Protein AF-A0A7W0ZF65-F1 (afdb_monomer_lite)

Foldseek 3Di:
DWFFQVAFQVCCVVPVPDHPVVVQVVCVVVQKDWPQCVVPVADTRRRPDAFFAVLLHPVRGDNGIIDIDHPVQVVQDKDWDWADSVVPSVPHRGTDIDMGTHDRD

Secondary structure (DSSP, 8-state):
-EEE----GGGGGG-TTS-HHHHHHHHHHTTEEEHHHHHH-PPTT--SS-SEEGGG-TTSEE--EEEEEEHHHHHH-EEEEE--HHHHTTT-SBPPEEEEEPPP-

Radius of gyration: 14.16 Å; chains: 1; bounding box: 41×23×38 Å

Sequence (105 aa):
MIGDFNSNAIWDRDHPQHSHSELVARFANLGMTSAYHRSTGDPQGQERLATHYFWRKPDRPFHIDHCFLSRSLVDAGFSFTLGAPKQWLGMSDHIPLILDLLPAV

pLDDT: mean 96.11, std 5.8, range [58.81, 98.69]

Structure (mmCIF, N/CA/C/O backbone):
data_AF-A0A7W0ZF65-F1
#
_entry.id   AF-A0A7W0ZF65-F1
#
loop_
_atom_site.group_PDB
_atom_site.id
_atom_site.type_symbol
_atom_site.label_atom_id
_atom_site.label_alt_id
_atom_site.label_comp_id
_atom_site.label_asym_id
_atom_site.label_entity_id
_atom_site.label_seq_id
_atom_site.pdbx_PDB_ins_code
_atom_site.Cartn_x
_atom_site.Cartn_y
_atom_site.Cartn_z
_atom_site.occupancy
_atom_site.B_iso_or_equiv
_atom_site.auth_seq_id
_atom_site.auth_comp_id
_atom_site.auth_asym_id
_atom_site.auth_atom_id
_atom_site.pdbx_PDB_model_num
ATOM 1 N N . MET A 1 1 ? -8.767 8.510 4.885 1.00 95.44 1 MET A N 1
ATOM 2 C CA . MET A 1 1 ? -7.962 9.230 3.873 1.00 95.44 1 MET A CA 1
ATOM 3 C C . MET A 1 1 ? -7.552 8.233 2.806 1.00 95.44 1 MET A C 1
ATOM 5 O O . MET A 1 1 ? -7.156 7.139 3.176 1.00 95.44 1 MET A O 1
ATOM 9 N N . ILE A 1 2 ? -7.699 8.562 1.526 1.00 97.94 2 ILE A N 1
ATOM 10 C CA . ILE A 1 2 ? -7.434 7.643 0.412 1.00 97.94 2 ILE A CA 1
ATOM 11 C C . ILE A 1 2 ? -6.883 8.426 -0.780 1.00 97.94 2 ILE A C 1
ATOM 13 O O . ILE A 1 2 ? -7.357 9.535 -1.030 1.00 97.94 2 ILE A O 1
ATOM 17 N N . GLY A 1 3 ? -5.906 7.863 -1.488 1.00 98.25 3 GLY A N 1
ATOM 18 C CA . GLY A 1 3 ? -5.391 8.416 -2.741 1.00 98.25 3 GLY A CA 1
ATOM 19 C C . GLY A 1 3 ? -3.932 8.057 -3.003 1.00 98.25 3 GLY A C 1
ATOM 20 O O . GLY A 1 3 ? -3.325 7.300 -2.243 1.00 98.25 3 GLY A O 1
ATOM 21 N N . ASP A 1 4 ? -3.384 8.646 -4.062 1.00 98.31 4 ASP A N 1
ATOM 22 C CA . ASP A 1 4 ? -1.966 8.565 -4.402 1.00 98.31 4 ASP A CA 1
ATOM 23 C C . ASP A 1 4 ? -1.139 9.402 -3.418 1.00 98.31 4 ASP A C 1
ATOM 25 O O . ASP A 1 4 ? -1.253 10.629 -3.359 1.00 98.31 4 ASP A O 1
ATOM 29 N N . PHE A 1 5 ? -0.321 8.729 -2.613 1.00 97.81 5 PHE A N 1
ATOM 30 C CA . PHE A 1 5 ? 0.563 9.376 -1.647 1.00 97.81 5 PHE A CA 1
ATOM 31 C C . PHE A 1 5 ? 1.971 9.601 -2.200 1.00 97.81 5 PHE A C 1
ATOM 33 O O . PHE A 1 5 ? 2.786 10.187 -1.487 1.00 97.81 5 PHE A O 1
ATOM 40 N N . ASN A 1 6 ? 2.285 9.103 -3.406 1.00 97.19 6 ASN A N 1
ATOM 41 C CA . ASN A 1 6 ? 3.627 9.113 -4.000 1.00 97.19 6 ASN A CA 1
ATOM 42 C C . ASN A 1 6 ? 4.732 8.715 -3.003 1.00 97.19 6 ASN A C 1
ATOM 44 O O . ASN A 1 6 ? 5.823 9.281 -2.987 1.00 97.19 6 ASN A O 1
ATOM 48 N N . SER A 1 7 ? 4.432 7.766 -2.114 1.00 97.00 7 SER A N 1
ATOM 49 C CA . SER A 1 7 ? 5.335 7.375 -1.036 1.00 97.00 7 SER A CA 1
ATOM 50 C C . SER A 1 7 ? 5.161 5.912 -0.655 1.00 97.00 7 SER A C 1
ATOM 52 O O . SER A 1 7 ? 4.088 5.323 -0.795 1.00 97.00 7 SER A O 1
ATOM 54 N N . ASN A 1 8 ? 6.255 5.331 -0.177 1.00 98.12 8 ASN A N 1
ATOM 55 C CA . ASN A 1 8 ? 6.345 3.965 0.306 1.00 98.12 8 ASN A CA 1
ATOM 56 C C . ASN A 1 8 ? 7.591 3.849 1.201 1.00 98.12 8 ASN A C 1
ATOM 58 O O . ASN A 1 8 ? 8.578 4.557 0.976 1.00 98.12 8 ASN A O 1
ATOM 62 N N . ALA A 1 9 ? 7.559 2.959 2.195 1.00 97.88 9 ALA A N 1
ATOM 63 C CA . ALA A 1 9 ? 8.663 2.782 3.136 1.00 97.88 9 ALA A CA 1
ATOM 64 C C . ALA A 1 9 ? 9.983 2.327 2.478 1.00 97.88 9 ALA A C 1
ATOM 66 O O . ALA A 1 9 ? 11.056 2.581 3.028 1.00 97.88 9 ALA A O 1
ATOM 67 N N . ILE A 1 10 ? 9.955 1.739 1.272 1.00 97.62 10 ILE A N 1
ATOM 68 C CA . ILE A 1 10 ? 11.183 1.399 0.525 1.00 97.62 10 ILE A CA 1
ATOM 69 C C . ILE A 1 10 ? 12.077 2.617 0.235 1.00 97.62 10 ILE A C 1
ATOM 71 O O . ILE A 1 10 ? 13.284 2.450 0.051 1.00 97.62 10 ILE A O 1
ATOM 75 N N . TRP A 1 11 ? 11.509 3.829 0.216 1.00 97.38 11 TRP A N 1
ATOM 76 C CA . TRP A 1 11 ? 12.227 5.085 -0.033 1.00 97.38 11 TRP A CA 1
ATOM 77 C C . TRP A 1 11 ? 12.509 5.893 1.235 1.00 97.38 11 TRP A C 1
ATOM 79 O O . TRP A 1 11 ? 12.987 7.022 1.149 1.00 97.38 11 TRP A O 1
ATOM 89 N N . ASP A 1 12 ? 12.267 5.343 2.428 1.00 97.12 12 ASP A N 1
ATOM 90 C CA . ASP A 1 12 ? 12.458 6.084 3.682 1.00 97.12 12 ASP A CA 1
ATOM 91 C C . ASP A 1 12 ? 13.884 6.627 3.845 1.00 97.12 12 ASP A C 1
ATOM 93 O O . ASP A 1 12 ? 14.075 7.736 4.345 1.00 97.12 12 ASP A O 1
ATOM 97 N N . ARG A 1 13 ? 14.892 5.877 3.378 1.00 95.69 13 ARG A N 1
ATOM 98 C CA . ARG A 1 13 ? 16.298 6.312 3.407 1.00 95.69 13 ARG A CA 1
ATOM 99 C C . ARG A 1 13 ? 16.531 7.576 2.579 1.00 95.69 13 ARG A C 1
ATOM 101 O O . ARG A 1 13 ? 17.384 8.384 2.941 1.00 95.69 13 ARG A O 1
ATOM 108 N N . ASP A 1 14 ? 15.791 7.735 1.490 1.00 94.44 14 ASP A N 1
ATOM 109 C CA . ASP A 1 14 ? 15.947 8.853 0.565 1.00 94.44 14 ASP A CA 1
ATOM 110 C C . ASP A 1 14 ? 15.185 10.101 1.073 1.00 94.44 14 ASP A C 1
ATOM 112 O O . ASP A 1 14 ? 15.461 11.222 0.641 1.00 94.44 14 ASP A O 1
ATOM 116 N N . HIS A 1 15 ? 14.290 9.931 2.059 1.00 91.56 15 HIS A N 1
ATOM 117 C CA . HIS A 1 15 ? 13.444 10.982 2.637 1.00 91.56 15 HIS A CA 1
ATOM 118 C C . HIS A 1 15 ? 13.437 10.990 4.182 1.00 91.56 15 HIS A C 1
ATOM 120 O O . HIS A 1 15 ? 12.375 10.911 4.797 1.00 91.56 15 HIS A O 1
ATOM 126 N N . PRO A 1 16 ? 14.586 11.150 4.863 1.00 84.81 16 PRO A N 1
ATOM 127 C CA . PRO A 1 16 ? 14.702 10.907 6.307 1.00 84.81 16 PRO A CA 1
ATOM 128 C C . PRO A 1 16 ? 13.900 11.861 7.212 1.00 84.81 16 PRO A C 1
ATOM 130 O O . PRO A 1 16 ? 13.680 11.540 8.375 1.00 84.81 16 PRO A O 1
ATOM 133 N N . GLN A 1 17 ? 13.489 13.032 6.714 1.00 86.12 17 GLN A N 1
ATOM 134 C CA . GLN A 1 17 ? 12.735 14.039 7.483 1.00 86.12 17 GLN A CA 1
ATOM 135 C C . GLN A 1 17 ? 11.224 14.026 7.218 1.00 86.12 17 GLN A C 1
ATOM 137 O O . GLN A 1 17 ? 10.489 14.700 7.932 1.00 86.12 17 GLN A O 1
ATOM 142 N N . HIS A 1 18 ? 10.790 13.336 6.160 1.00 90.06 18 HIS A N 1
ATOM 143 C CA . HIS A 1 18 ? 9.404 13.282 5.688 1.00 90.06 18 HIS A CA 1
ATOM 144 C C . HIS A 1 18 ? 9.139 11.905 5.068 1.00 90.06 18 HIS A C 1
ATOM 146 O O . HIS A 1 18 ? 8.689 11.788 3.928 1.00 90.06 18 HIS A O 1
ATOM 152 N N . SER A 1 19 ? 9.518 10.860 5.801 1.00 97.12 19 SER A N 1
ATOM 153 C CA . SER A 1 19 ? 9.487 9.491 5.298 1.00 97.12 19 SER A CA 1
ATOM 154 C C . SER A 1 19 ? 8.060 8.943 5.275 1.00 97.12 19 SER A C 1
ATOM 156 O O . SER A 1 19 ? 7.161 9.449 5.961 1.00 97.12 19 SER A O 1
ATOM 158 N N . HIS A 1 20 ? 7.839 7.874 4.510 1.00 97.81 20 HIS A N 1
ATOM 159 C CA . HIS A 1 20 ? 6.541 7.213 4.511 1.00 97.81 20 HIS A CA 1
ATOM 160 C C . HIS A 1 20 ? 6.247 6.616 5.892 1.00 97.81 20 HIS A C 1
ATOM 162 O O . HIS A 1 20 ? 5.137 6.760 6.403 1.00 97.81 20 HIS A O 1
ATOM 168 N N . SER A 1 21 ? 7.250 6.026 6.549 1.00 97.62 21 SER A N 1
ATOM 169 C CA . SER A 1 21 ? 7.080 5.509 7.913 1.00 97.62 21 SER A CA 1
ATOM 170 C C . SER A 1 21 ? 6.702 6.591 8.924 1.00 97.62 21 SER A C 1
ATOM 172 O O . SER A 1 21 ? 5.896 6.335 9.821 1.00 97.62 21 SER A O 1
ATOM 174 N N . GLU A 1 22 ? 7.221 7.814 8.787 1.00 97.50 22 GLU A N 1
ATOM 175 C CA . GLU A 1 22 ? 6.816 8.922 9.655 1.00 97.50 22 GLU A CA 1
ATOM 176 C C . GLU A 1 22 ? 5.350 9.313 9.417 1.00 97.50 22 GLU A C 1
ATOM 178 O O . GLU A 1 22 ? 4.593 9.510 10.372 1.00 97.50 22 GLU A O 1
ATOM 183 N N . LEU A 1 23 ? 4.920 9.371 8.153 1.00 96.69 23 LEU A N 1
ATOM 184 C CA . LEU A 1 23 ? 3.520 9.604 7.794 1.00 96.69 23 LEU A CA 1
ATOM 185 C C . LEU A 1 23 ? 2.605 8.519 8.386 1.00 96.69 23 LEU A C 1
ATOM 187 O O . LEU A 1 23 ? 1.587 8.838 9.005 1.00 96.69 23 LEU A O 1
ATOM 191 N N . VAL A 1 24 ? 2.987 7.247 8.254 1.00 97.94 24 VAL A N 1
ATOM 192 C CA . VAL A 1 24 ? 2.266 6.106 8.838 1.00 97.94 24 VAL A CA 1
ATOM 193 C C . VAL A 1 24 ? 2.173 6.241 10.359 1.00 97.94 24 VAL A C 1
ATOM 195 O O . VAL A 1 24 ? 1.088 6.076 10.917 1.00 97.94 24 VAL A O 1
ATOM 198 N N . ALA A 1 25 ? 3.268 6.596 11.038 1.00 97.56 25 ALA A N 1
ATOM 199 C CA . ALA A 1 25 ? 3.279 6.804 12.486 1.00 97.56 25 ALA A CA 1
ATOM 200 C C . ALA A 1 25 ? 2.362 7.965 12.912 1.00 97.56 25 ALA A C 1
ATOM 202 O O . ALA A 1 25 ? 1.630 7.855 13.898 1.00 97.56 25 ALA A O 1
ATOM 203 N N . ARG A 1 26 ? 2.337 9.063 12.146 1.00 97.25 26 ARG A N 1
ATOM 204 C CA . ARG A 1 26 ? 1.420 10.191 12.379 1.00 97.25 26 ARG A CA 1
ATOM 205 C C . ARG A 1 26 ? -0.041 9.766 12.229 1.00 97.25 26 ARG A C 1
ATOM 207 O O . ARG A 1 26 ? -0.851 10.111 13.087 1.00 97.25 26 ARG A O 1
ATOM 214 N N . PHE A 1 27 ? -0.379 8.980 11.206 1.00 98.00 27 PHE A N 1
ATOM 215 C CA . PHE A 1 27 ? -1.729 8.425 11.065 1.00 98.00 27 PHE A CA 1
ATOM 216 C C . PHE A 1 27 ? -2.090 7.467 12.201 1.00 98.00 27 PHE A C 1
ATOM 218 O O . PHE A 1 27 ? -3.197 7.554 12.732 1.00 98.00 27 PHE A O 1
ATOM 225 N N . ALA A 1 28 ? -1.161 6.612 12.628 1.00 97.75 28 ALA A N 1
ATOM 226 C CA . ALA A 1 28 ? -1.374 5.718 13.761 1.00 97.75 28 ALA A CA 1
ATOM 227 C C . ALA A 1 28 ? -1.678 6.493 15.056 1.00 97.75 28 ALA A C 1
ATOM 229 O O . ALA A 1 28 ? -2.620 6.148 15.769 1.00 97.75 28 ALA A O 1
ATOM 230 N N . ASN A 1 29 ? -0.965 7.596 15.312 1.00 98.00 29 ASN A N 1
ATOM 231 C CA . ASN A 1 29 ? -1.223 8.481 16.456 1.00 98.00 29 ASN A CA 1
ATOM 232 C C . ASN A 1 29 ? -2.603 9.158 16.400 1.00 98.00 29 ASN A C 1
ATOM 234 O O . ASN A 1 29 ? -3.167 9.495 17.438 1.00 98.00 29 ASN A O 1
ATOM 238 N N . LEU A 1 30 ? -3.169 9.324 15.202 1.00 97.88 30 LEU A N 1
ATOM 239 C CA . LEU A 1 30 ? -4.539 9.802 14.990 1.00 97.88 30 LEU A CA 1
ATOM 240 C C . LEU A 1 30 ? -5.584 8.671 15.038 1.00 97.88 30 LEU A C 1
ATOM 242 O O . LEU A 1 30 ? -6.754 8.894 14.732 1.00 97.88 30 LEU A O 1
ATOM 246 N N . GLY A 1 31 ? -5.186 7.449 15.404 1.00 97.81 31 GLY A N 1
ATOM 247 C CA . GLY A 1 31 ? -6.076 6.289 15.449 1.00 97.81 31 GLY A CA 1
ATOM 248 C C . GLY A 1 31 ? -6.485 5.788 14.064 1.00 97.81 31 GLY A C 1
ATOM 249 O O . GLY A 1 31 ? -7.574 5.225 13.915 1.00 97.81 31 GLY A O 1
ATOM 250 N N . MET A 1 32 ? -5.645 6.017 13.051 1.00 98.44 32 MET A N 1
ATOM 251 C CA . MET 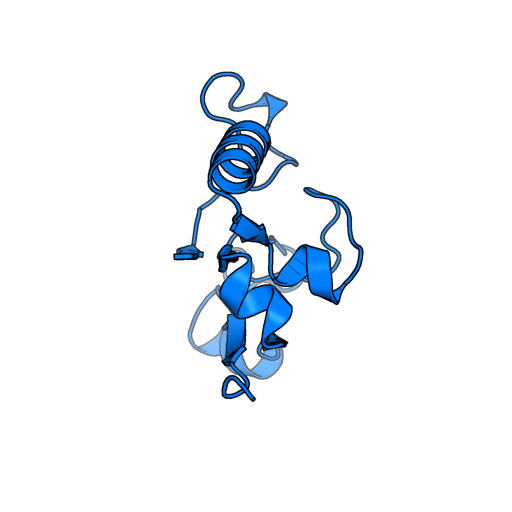A 1 32 ? -5.868 5.558 11.684 1.00 98.44 32 MET A CA 1
ATOM 252 C C . MET A 1 32 ? -4.949 4.386 11.328 1.00 98.44 32 MET A C 1
ATOM 254 O O . MET A 1 32 ? -3.816 4.295 11.790 1.00 98.44 32 MET A O 1
ATOM 258 N N . THR A 1 33 ? -5.431 3.466 10.498 1.00 97.94 33 THR A N 1
ATOM 259 C CA . THR A 1 33 ?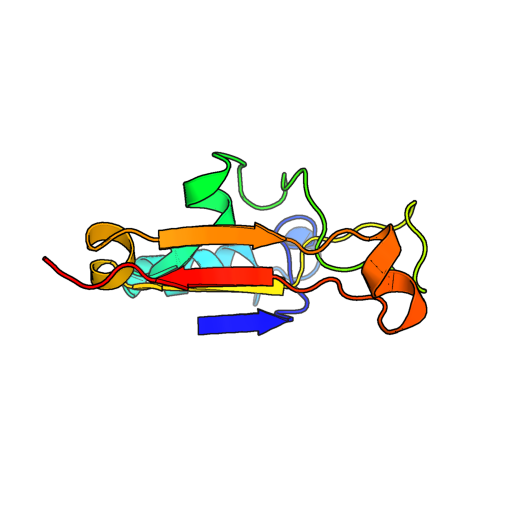 -4.694 2.264 10.072 1.00 97.94 33 THR A CA 1
ATOM 260 C C . THR A 1 33 ? -4.817 2.071 8.567 1.00 97.94 33 THR A C 1
ATOM 262 O O . THR A 1 33 ? -5.875 2.334 7.998 1.00 97.94 33 THR A O 1
ATOM 265 N N . SER A 1 34 ? -3.751 1.600 7.915 1.00 98.44 34 SER A N 1
ATOM 266 C CA . SER A 1 34 ? -3.788 1.279 6.486 1.00 98.44 34 SER A CA 1
ATOM 267 C C . SER A 1 34 ? -4.691 0.069 6.212 1.00 98.44 34 SER A C 1
ATOM 269 O O . SER A 1 34 ? -4.486 -1.010 6.774 1.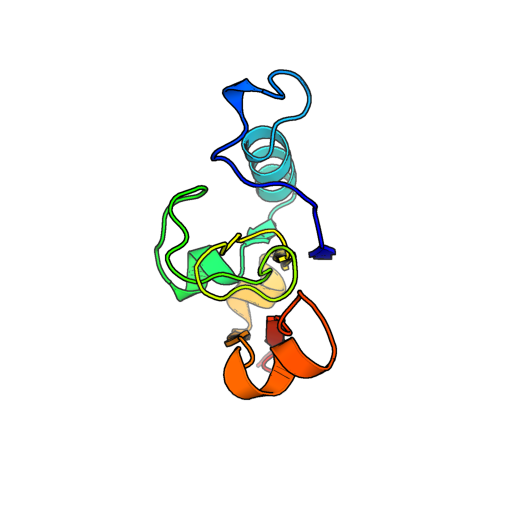00 98.44 34 SER A O 1
ATOM 271 N N . ALA A 1 35 ? -5.673 0.243 5.326 1.00 98.31 35 ALA A N 1
ATOM 272 C CA . ALA A 1 35 ? -6.613 -0.791 4.904 1.00 98.31 35 ALA A CA 1
ATOM 273 C C . ALA A 1 35 ? -5.900 -1.967 4.221 1.00 98.31 35 ALA A C 1
ATOM 275 O O . ALA A 1 35 ? -6.215 -3.120 4.514 1.00 98.31 35 ALA A O 1
ATOM 276 N N . TYR A 1 36 ? -4.907 -1.676 3.369 1.00 98.50 36 TYR A N 1
ATOM 277 C CA . TYR A 1 36 ? -4.101 -2.691 2.687 1.00 98.50 36 TYR A CA 1
ATOM 278 C C . TYR A 1 36 ? -3.412 -3.604 3.701 1.00 98.50 36 TYR A C 1
ATOM 280 O O . TYR A 1 36 ? -3.695 -4.797 3.758 1.00 98.50 36 TYR A O 1
ATOM 288 N N . HIS A 1 37 ? -2.584 -3.015 4.564 1.00 98.50 37 HIS A N 1
ATOM 289 C CA . HIS A 1 37 ? -1.763 -3.740 5.533 1.00 98.50 37 HIS A CA 1
ATOM 290 C C . HIS A 1 37 ? -2.618 -4.530 6.526 1.00 98.50 37 HIS A C 1
ATOM 292 O O . HIS A 1 37 ? -2.288 -5.658 6.887 1.00 98.50 37 HIS A O 1
ATOM 298 N N . ARG A 1 38 ? -3.772 -3.979 6.922 1.00 97.81 38 ARG A N 1
ATOM 299 C CA . ARG A 1 38 ? -4.742 -4.693 7.758 1.00 97.81 38 ARG A CA 1
ATOM 300 C C . ARG A 1 38 ? -5.366 -5.898 7.044 1.00 97.81 38 ARG A C 1
ATOM 302 O O . ARG A 1 38 ? -5.647 -6.889 7.708 1.00 97.81 38 ARG A O 1
ATOM 309 N N . SER A 1 39 ? -5.586 -5.813 5.732 1.00 97.44 39 SER A N 1
ATOM 310 C CA . SER A 1 39 ? -6.228 -6.872 4.937 1.00 97.44 39 SER A CA 1
ATOM 311 C C . SER A 1 39 ? -5.259 -7.970 4.503 1.00 97.44 39 SER A C 1
ATOM 313 O O . SER A 1 39 ? -5.645 -9.131 4.410 1.00 97.44 39 SER A O 1
ATOM 315 N N . THR A 1 40 ? -4.005 -7.621 4.211 1.00 97.81 40 THR A N 1
ATOM 316 C CA . THR A 1 40 ? -3.017 -8.551 3.641 1.00 97.81 40 THR A CA 1
ATOM 317 C C . THR A 1 40 ? -2.056 -9.130 4.668 1.00 97.81 40 THR A C 1
ATOM 319 O O . THR A 1 40 ? -1.482 -10.188 4.399 1.00 97.81 40 THR A O 1
ATOM 322 N N . GLY A 1 41 ? -1.871 -8.443 5.802 1.00 97.94 41 GLY A N 1
ATOM 323 C CA . GLY A 1 41 ? -0.843 -8.748 6.796 1.00 97.94 41 GLY A CA 1
ATOM 324 C C . GLY A 1 41 ? 0.580 -8.402 6.348 1.00 97.94 41 GLY A C 1
ATOM 325 O O . GLY A 1 41 ? 1.523 -8.707 7.076 1.00 97.94 41 GLY A O 1
ATOM 326 N N . ASP A 1 42 ? 0.749 -7.788 5.173 1.00 98.38 42 ASP A N 1
ATOM 327 C CA . ASP A 1 42 ? 2.065 -7.370 4.696 1.00 98.38 42 ASP A CA 1
ATOM 328 C C . A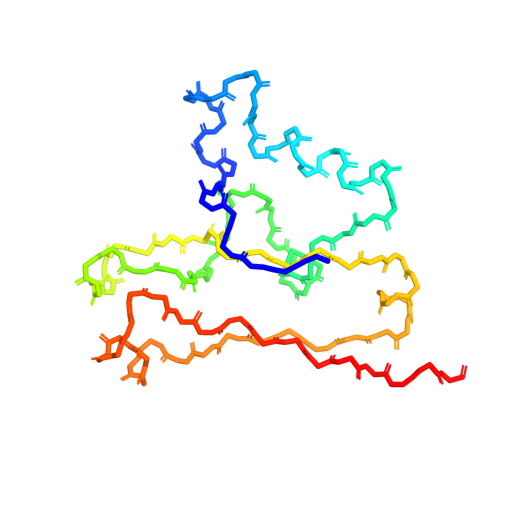SP A 1 42 ? 2.636 -6.272 5.612 1.00 98.38 42 ASP A C 1
ATOM 330 O O . ASP A 1 42 ? 1.880 -5.422 6.095 1.00 98.38 42 ASP A O 1
ATOM 334 N N . PRO A 1 43 ? 3.956 -6.252 5.853 1.00 98.12 43 PRO A N 1
ATOM 335 C CA . PRO A 1 43 ? 4.634 -5.106 6.449 1.00 98.12 43 PRO A CA 1
ATOM 336 C C . PRO A 1 43 ? 4.685 -3.897 5.502 1.00 98.12 43 PRO A C 1
ATOM 338 O O . PRO A 1 43 ? 4.726 -4.058 4.283 1.00 98.12 43 PRO A O 1
ATOM 341 N N . GLN A 1 44 ? 4.775 -2.692 6.076 1.00 97.94 44 GLN A N 1
ATOM 342 C CA . GLN A 1 44 ? 5.040 -1.455 5.326 1.00 97.94 44 GLN A CA 1
ATOM 343 C C . GLN A 1 44 ? 6.338 -1.579 4.518 1.00 97.94 44 GLN A C 1
ATOM 345 O O . GLN A 1 44 ? 7.369 -1.986 5.062 1.00 97.94 44 GLN A O 1
ATOM 350 N N . GLY A 1 45 ? 6.284 -1.244 3.228 1.00 97.75 45 GLY A N 1
ATOM 351 C CA . GLY A 1 45 ? 7.410 -1.377 2.295 1.00 97.75 45 GLY A CA 1
ATOM 352 C C . GLY A 1 45 ? 7.694 -2.801 1.818 1.00 97.75 45 GLY A C 1
ATOM 353 O O . GLY A 1 45 ? 8.708 -3.040 1.162 1.00 97.75 45 GLY A O 1
ATOM 354 N N . GLN A 1 46 ? 6.835 -3.760 2.164 1.00 98.25 46 GLN A N 1
ATOM 355 C CA . GLN A 1 46 ? 6.887 -5.141 1.678 1.00 98.25 46 GLN A CA 1
ATOM 356 C C . GLN A 1 46 ? 5.559 -5.538 1.021 1.00 98.25 46 GLN A C 1
ATOM 358 O O . GLN A 1 46 ? 5.161 -6.704 1.041 1.00 98.25 46 GLN A O 1
ATOM 363 N N . GLU A 1 47 ? 4.854 -4.565 0.443 1.00 98.38 47 GLU A N 1
ATOM 364 C CA . GLU A 1 47 ? 3.582 -4.787 -0.226 1.00 98.38 47 GLU A CA 1
ATOM 365 C C . GLU A 1 47 ? 3.789 -5.649 -1.475 1.00 98.38 47 GLU A C 1
ATOM 367 O O . GLU A 1 47 ? 4.479 -5.274 -2.425 1.00 98.38 47 GLU A O 1
ATOM 372 N N . ARG A 1 48 ? 3.157 -6.825 -1.496 1.00 97.38 48 ARG A N 1
ATOM 373 C CA . ARG A 1 48 ? 3.247 -7.747 -2.640 1.00 97.38 48 ARG A CA 1
ATOM 374 C C . ARG A 1 48 ? 2.369 -7.344 -3.828 1.00 97.38 48 ARG A C 1
ATOM 376 O O . ARG A 1 48 ? 2.541 -7.879 -4.922 1.00 97.38 48 ARG A O 1
ATOM 383 N N . LEU A 1 49 ? 1.394 -6.458 -3.616 1.00 97.69 49 LEU A N 1
ATOM 384 C CA . LEU A 1 49 ? 0.473 -5.987 -4.650 1.00 97.69 49 LEU A CA 1
ATOM 385 C C . LEU A 1 49 ? 0.729 -4.512 -4.955 1.00 97.69 49 LEU A C 1
ATOM 387 O O . LEU A 1 49 ? 0.751 -3.679 -4.052 1.00 97.69 49 LEU A O 1
ATOM 391 N N . ALA A 1 50 ? 0.864 -4.190 -6.238 1.00 98.00 50 ALA A N 1
ATOM 392 C CA . ALA A 1 50 ? 1.072 -2.827 -6.710 1.00 98.00 50 ALA A CA 1
ATOM 393 C C . ALA A 1 50 ? -0.245 -2.094 -6.970 1.00 98.00 50 ALA A C 1
ATOM 395 O O . ALA A 1 50 ? -1.260 -2.712 -7.288 1.00 98.00 50 ALA A O 1
ATOM 396 N N .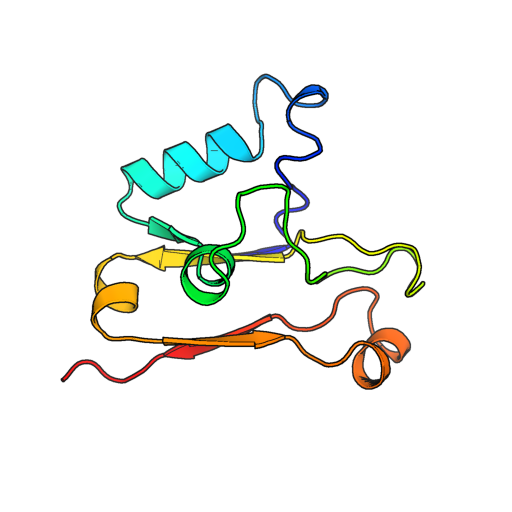 THR A 1 51 ? -0.185 -0.770 -6.902 1.00 98.56 51 THR A N 1
ATOM 397 C CA . THR A 1 51 ? -1.267 0.149 -7.279 1.00 98.56 51 THR A CA 1
ATOM 398 C C . THR A 1 51 ? -0.885 1.041 -8.461 1.00 98.56 51 THR A C 1
ATOM 400 O O . THR A 1 51 ? -1.755 1.494 -9.196 1.00 98.56 51 THR A O 1
ATOM 403 N N . HIS A 1 52 ? 0.412 1.180 -8.731 1.00 98.69 52 HIS A N 1
ATOM 404 C CA . HIS A 1 52 ? 0.979 1.945 -9.834 1.00 98.69 52 HIS A CA 1
ATOM 405 C C . HIS A 1 52 ? 1.992 1.099 -10.619 1.00 98.69 52 HIS A C 1
ATOM 407 O O . HIS A 1 52 ? 2.728 0.288 -10.055 1.00 98.69 52 HIS A O 1
ATOM 413 N N . TYR A 1 53 ? 2.049 1.304 -11.932 1.00 98.56 53 TYR A N 1
ATOM 414 C CA . TYR A 1 53 ? 2.941 0.617 -12.859 1.00 98.56 53 TYR A CA 1
ATOM 415 C C . TYR A 1 53 ? 3.611 1.639 -13.760 1.00 98.56 53 TYR A C 1
ATOM 417 O O . TYR A 1 53 ? 3.004 2.135 -14.711 1.00 98.56 53 TYR A O 1
ATOM 425 N N . PHE A 1 54 ? 4.883 1.927 -13.500 1.00 98.00 54 PHE A N 1
ATOM 426 C CA . PHE A 1 54 ? 5.580 3.021 -14.168 1.00 98.00 54 PHE A CA 1
ATOM 427 C C . PHE A 1 54 ? 5.581 2.846 -15.694 1.00 98.00 54 PHE A C 1
ATOM 429 O O . PHE A 1 54 ? 5.994 1.806 -16.214 1.00 98.00 54 PHE A O 1
ATOM 436 N N . TRP A 1 55 ? 5.087 3.858 -16.417 1.00 97.31 55 TRP A N 1
ATOM 437 C CA . TRP A 1 55 ? 4.844 3.817 -17.871 1.00 97.31 55 TRP A CA 1
ATOM 438 C C . TRP A 1 55 ? 3.916 2.683 -18.331 1.00 97.31 55 TRP A C 1
ATOM 440 O O . TRP A 1 55 ? 4.060 2.163 -19.443 1.00 97.31 55 TRP A O 1
ATOM 450 N N . ARG A 1 56 ? 2.971 2.282 -17.476 1.00 97.50 56 ARG A N 1
ATOM 451 C CA . ARG A 1 56 ? 2.025 1.179 -17.711 1.00 97.50 56 ARG A CA 1
ATOM 452 C C . ARG A 1 56 ? 2.732 -0.163 -17.937 1.00 97.50 56 ARG A C 1
ATOM 454 O O . ARG A 1 56 ? 2.228 -1.024 -18.659 1.00 97.50 56 ARG A O 1
ATOM 461 N N . LYS A 1 57 ? 3.928 -0.338 -17.360 1.00 97.69 57 LYS A N 1
ATOM 462 C CA . LYS A 1 57 ? 4.757 -1.543 -17.499 1.00 97.69 57 LYS A CA 1
ATOM 463 C C . LYS A 1 57 ? 4.547 -2.497 -16.314 1.00 97.69 57 LYS A C 1
ATOM 465 O O . LYS A 1 57 ? 4.907 -2.138 -15.194 1.00 97.69 57 LYS A O 1
ATOM 470 N N . PRO A 1 58 ? 4.004 -3.714 -16.533 1.00 96.00 58 PRO A N 1
ATOM 471 C CA . PRO A 1 58 ? 3.760 -4.679 -15.456 1.00 96.00 58 PRO A CA 1
ATOM 472 C C . PRO A 1 58 ? 5.007 -5.092 -14.661 1.00 96.00 58 PRO A C 1
ATOM 474 O O . PRO A 1 58 ? 4.889 -5.461 -13.498 1.00 96.00 58 PRO A O 1
ATOM 477 N N . ASP A 1 59 ? 6.191 -5.019 -15.272 1.00 97.25 59 ASP A N 1
ATOM 478 C CA . ASP A 1 59 ? 7.498 -5.311 -14.670 1.00 97.25 59 ASP A CA 1
ATOM 479 C C . ASP A 1 59 ? 8.078 -4.143 -13.853 1.00 97.25 59 ASP A C 1
ATOM 481 O O . ASP A 1 59 ? 9.175 -4.259 -13.311 1.00 97.25 59 ASP A O 1
ATOM 485 N N . ARG A 1 60 ? 7.349 -3.023 -13.733 1.00 97.50 60 ARG A N 1
ATOM 486 C CA . ARG A 1 60 ? 7.749 -1.846 -12.941 1.00 97.50 60 ARG A CA 1
ATOM 487 C C . ARG A 1 60 ? 6.681 -1.445 -11.905 1.00 97.50 60 ARG A C 1
ATOM 489 O O . ARG A 1 60 ? 6.161 -0.328 -11.981 1.00 97.50 60 ARG A O 1
ATOM 496 N N . PRO A 1 61 ? 6.308 -2.359 -10.988 1.00 98.00 61 PRO A N 1
ATOM 497 C CA . PRO A 1 61 ? 5.244 -2.143 -10.014 1.00 98.00 61 PRO A CA 1
ATOM 498 C C . PRO A 1 61 ? 5.693 -1.292 -8.821 1.00 98.00 61 PRO A C 1
ATOM 500 O O . PRO A 1 61 ? 6.806 -1.448 -8.324 1.00 98.00 61 PRO A O 1
ATOM 503 N N . PHE A 1 62 ? 4.780 -0.469 -8.305 1.00 98.31 62 PHE A N 1
ATOM 504 C CA . PHE A 1 62 ? 4.918 0.251 -7.041 1.00 98.31 62 PHE A CA 1
ATOM 505 C C . PHE A 1 62 ? 3.593 0.276 -6.266 1.00 98.31 62 PHE A C 1
ATOM 507 O O . PHE A 1 62 ? 2.513 0.288 -6.861 1.00 98.31 62 PHE A O 1
ATOM 514 N N . HIS A 1 63 ? 3.675 0.308 -4.935 1.00 98.56 63 HIS A N 1
ATOM 515 C CA . HIS A 1 63 ? 2.528 0.510 -4.049 1.00 98.56 63 HIS A CA 1
ATOM 516 C C . HIS A 1 63 ? 2.578 1.925 -3.460 1.00 98.56 63 HIS A C 1
ATOM 518 O O . HIS A 1 63 ? 3.291 2.164 -2.483 1.00 98.56 63 HIS A O 1
ATOM 524 N N . ILE A 1 64 ? 1.867 2.863 -4.092 1.00 98.56 64 ILE A N 1
ATOM 525 C CA . ILE A 1 64 ? 1.899 4.297 -3.736 1.00 98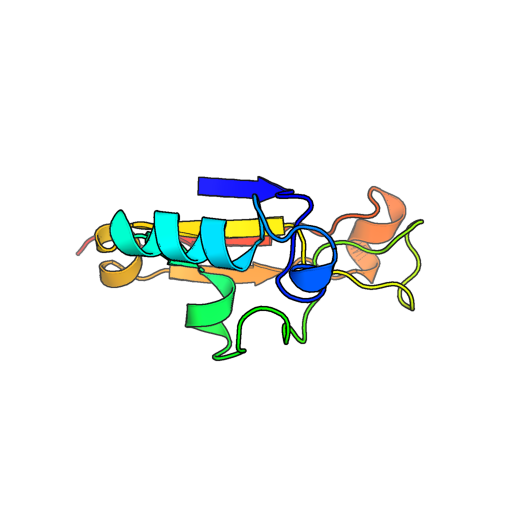.56 64 ILE A CA 1
ATOM 526 C C . ILE A 1 64 ? 0.517 4.908 -3.512 1.00 98.56 64 ILE A C 1
ATOM 528 O O . ILE A 1 64 ? 0.409 5.933 -2.842 1.00 98.56 64 ILE A O 1
ATOM 532 N N . ASP A 1 65 ? -0.541 4.266 -4.003 1.00 98.69 65 ASP A N 1
ATOM 533 C CA . ASP A 1 65 ? -1.908 4.571 -3.596 1.00 98.69 65 ASP A CA 1
ATOM 534 C C . ASP A 1 65 ? -2.237 3.867 -2.281 1.00 98.69 65 ASP A C 1
ATOM 536 O O . ASP A 1 65 ? -2.215 2.637 -2.202 1.00 98.69 65 ASP A O 1
ATOM 540 N N . HIS A 1 66 ? -2.584 4.647 -1.258 1.00 98.50 66 HIS A N 1
ATOM 541 C CA . HIS A 1 66 ? -2.875 4.146 0.084 1.00 98.50 66 HIS A CA 1
ATOM 542 C C . HIS A 1 66 ? -4.278 4.538 0.539 1.00 98.50 66 HIS A C 1
ATOM 544 O O . HIS A 1 66 ? -4.839 5.562 0.146 1.00 98.50 66 HIS A O 1
ATOM 550 N N . CYS A 1 67 ? -4.839 3.738 1.444 1.00 98.38 67 CYS A N 1
ATOM 551 C CA . CYS A 1 67 ? -6.083 4.045 2.139 1.00 98.38 67 CYS A CA 1
ATOM 552 C C . CYS A 1 67 ? -5.899 3.843 3.645 1.00 98.38 67 CYS A C 1
ATOM 554 O O . CYS A 1 67 ? -5.593 2.739 4.085 1.00 98.38 67 CYS A O 1
ATOM 556 N N . PHE A 1 68 ? -6.095 4.900 4.431 1.00 98.56 68 PHE A N 1
ATOM 557 C CA . PHE A 1 68 ? -6.052 4.891 5.891 1.00 98.56 68 PHE A CA 1
ATOM 558 C C . PHE A 1 68 ? -7.448 5.129 6.467 1.00 98.56 68 PHE A C 1
ATOM 560 O O . PHE A 1 68 ? -8.101 6.136 6.163 1.00 98.56 68 PHE A O 1
ATOM 567 N N . LEU A 1 69 ? -7.884 4.218 7.331 1.00 98.06 69 LEU A N 1
ATOM 568 C CA . LEU A 1 69 ? -9.207 4.190 7.947 1.00 98.06 69 LEU A CA 1
ATOM 569 C C . LEU A 1 69 ? -9.117 4.566 9.416 1.00 98.06 69 LEU A C 1
ATOM 571 O O . LEU A 1 69 ? -8.179 4.150 10.092 1.00 98.06 69 LEU A O 1
ATOM 575 N N . SER A 1 70 ? -10.095 5.321 9.916 1.00 97.19 70 SER A N 1
ATOM 576 C CA . SER A 1 70 ? -10.253 5.520 11.356 1.00 97.19 70 SER A CA 1
ATOM 577 C C . SER A 1 70 ? -10.594 4.200 12.039 1.00 97.19 70 SER A C 1
ATOM 579 O O . SER A 1 70 ? -11.197 3.311 11.434 1.00 97.19 70 SER A O 1
ATOM 581 N N . ARG A 1 71 ? -10.288 4.103 13.333 1.00 95.44 71 ARG A N 1
ATOM 582 C CA . ARG A 1 71 ? -10.664 2.953 14.162 1.00 95.44 71 ARG A CA 1
ATOM 583 C C . ARG A 1 71 ? -12.137 2.554 14.020 1.00 95.44 71 ARG A C 1
ATOM 585 O O . ARG A 1 71 ? -12.415 1.379 13.850 1.00 95.44 71 ARG A O 1
ATOM 592 N N . SER A 1 72 ? -13.060 3.517 13.998 1.00 94.88 72 SER A N 1
ATOM 593 C CA . SER A 1 72 ? -14.495 3.241 13.833 1.00 94.88 72 SER A CA 1
ATOM 594 C C . SER A 1 72 ? -14.837 2.523 12.523 1.00 94.88 72 SER A C 1
ATOM 596 O O . SER A 1 72 ? -15.679 1.634 12.525 1.00 94.88 72 SER A O 1
ATOM 598 N N . LEU A 1 73 ? -14.180 2.879 11.415 1.00 95.62 73 LEU A N 1
ATOM 599 C CA . LEU A 1 73 ? -14.389 2.228 10.118 1.00 95.62 73 LEU A CA 1
ATOM 600 C C . LEU A 1 73 ? -13.748 0.841 10.075 1.00 95.62 73 LEU A C 1
ATOM 602 O O . LEU A 1 73 ? -14.292 -0.072 9.465 1.00 95.62 73 LEU A O 1
ATOM 606 N N . VAL A 1 74 ? -12.601 0.674 10.737 1.00 95.12 74 VAL A N 1
ATOM 607 C CA . VAL A 1 74 ? -11.976 -0.645 10.893 1.00 95.12 74 VAL A CA 1
ATOM 608 C C . VAL A 1 74 ? -12.878 -1.571 11.712 1.00 95.12 74 VAL A C 1
ATOM 610 O O . VAL A 1 74 ? -13.086 -2.711 11.308 1.00 95.12 74 VAL A O 1
ATOM 613 N N . ASP A 1 75 ? -13.427 -1.079 12.824 1.00 94.25 75 ASP A N 1
ATOM 614 C CA . ASP A 1 75 ? -14.275 -1.851 13.738 1.00 94.25 75 ASP A CA 1
ATOM 615 C C . ASP A 1 75 ? -15.644 -2.188 13.113 1.00 94.25 75 ASP A C 1
ATOM 617 O O . ASP A 1 75 ? -16.150 -3.288 13.322 1.00 94.25 75 ASP A O 1
ATOM 621 N N . ALA A 1 76 ? -16.214 -1.289 12.298 1.00 94.62 76 ALA A N 1
ATOM 622 C CA . ALA A 1 76 ? -17.428 -1.557 11.516 1.00 94.62 76 ALA A CA 1
ATOM 623 C C . ALA A 1 76 ? -17.216 -2.613 10.411 1.00 94.62 76 ALA A C 1
ATOM 625 O O . ALA A 1 76 ? -18.168 -3.248 9.962 1.00 94.62 76 ALA A O 1
ATOM 626 N N . GLY A 1 77 ? -15.966 -2.824 9.999 1.00 95.19 77 GLY A N 1
ATOM 627 C CA . GLY A 1 77 ? -15.596 -3.758 8.948 1.00 95.19 77 GLY A CA 1
ATOM 628 C C . GLY A 1 77 ? -15.576 -3.122 7.558 1.00 95.19 77 GLY A C 1
ATOM 629 O O . GLY A 1 77 ? -16.326 -2.204 7.223 1.00 95.19 77 GLY A O 1
ATOM 630 N N . PHE A 1 78 ? -14.676 -3.637 6.725 1.00 96.69 78 PHE A N 1
ATOM 631 C CA . PHE A 1 78 ? -14.481 -3.185 5.355 1.00 96.69 78 PHE A CA 1
ATOM 632 C C . PHE A 1 78 ? -13.962 -4.332 4.483 1.00 96.69 78 PHE A C 1
ATOM 634 O O . PHE A 1 78 ? -13.395 -5.304 4.989 1.00 96.69 78 PHE A O 1
ATOM 641 N N . SER A 1 79 ? -14.121 -4.190 3.170 1.00 96.75 79 SER A N 1
ATOM 642 C CA . SER A 1 79 ? -13.431 -5.000 2.166 1.00 96.75 79 SER A CA 1
ATOM 643 C C . SER A 1 79 ? -12.467 -4.119 1.383 1.00 96.75 79 SER A C 1
ATOM 645 O O . SER A 1 79 ? -12.780 -2.976 1.050 1.00 96.75 79 SER A O 1
ATOM 647 N N . PHE A 1 80 ? -11.286 -4.656 1.096 1.00 97.25 80 PHE A N 1
ATOM 648 C CA . PHE A 1 80 ? -10.258 -4.000 0.304 1.00 97.25 80 PHE A CA 1
ATOM 649 C C . PHE A 1 80 ? -9.958 -4.846 -0.927 1.00 97.25 80 PHE A C 1
ATOM 651 O O . PHE A 1 80 ? -9.612 -6.024 -0.807 1.00 97.25 80 PHE A O 1
ATOM 658 N N . THR A 1 81 ? -10.037 -4.242 -2.109 1.00 97.81 81 THR A N 1
ATOM 659 C CA . THR A 1 81 ? -9.666 -4.899 -3.366 1.00 97.81 81 THR A CA 1
ATOM 660 C C . THR A 1 81 ? -8.903 -3.949 -4.283 1.00 97.81 81 THR A C 1
ATOM 662 O O . THR A 1 81 ? -8.936 -2.729 -4.121 1.00 97.81 81 THR A O 1
ATOM 665 N N . LEU A 1 82 ? -8.187 -4.520 -5.250 1.00 98.19 82 LEU A N 1
ATOM 666 C CA . LEU A 1 82 ? -7.488 -3.777 -6.292 1.00 98.19 82 LEU A CA 1
ATOM 667 C C . LEU A 1 82 ? -8.041 -4.165 -7.662 1.00 98.19 82 LEU A C 1
ATOM 669 O O . LEU A 1 82 ? -8.394 -5.324 -7.897 1.00 98.19 82 LEU A O 1
ATOM 673 N N . GLY A 1 83 ? -8.075 -3.203 -8.582 1.00 97.62 83 GLY A N 1
ATOM 674 C CA . GLY A 1 83 ? -8.384 -3.468 -9.982 1.00 97.62 83 GLY A CA 1
ATOM 675 C C . GLY A 1 83 ? -7.350 -4.386 -10.639 1.00 97.62 83 GLY A C 1
ATOM 676 O O . GLY A 1 83 ? -6.198 -4.459 -10.227 1.00 97.62 83 GLY A O 1
ATOM 677 N N . ALA A 1 84 ? -7.736 -5.084 -11.708 1.00 96.94 84 ALA A N 1
ATOM 678 C CA . ALA A 1 84 ? -6.808 -5.939 -12.443 1.00 96.94 84 ALA A CA 1
ATOM 679 C C . ALA A 1 84 ? -5.920 -5.111 -13.400 1.00 96.94 84 ALA A C 1
ATOM 681 O O . ALA A 1 84 ? -6.464 -4.395 -14.245 1.00 96.94 84 ALA A O 1
ATOM 682 N N . PRO A 1 85 ? -4.580 -5.261 -13.398 1.00 96.62 85 PRO A N 1
ATOM 683 C CA . PRO A 1 85 ? -3.702 -4.489 -14.285 1.00 96.62 85 PRO A CA 1
ATOM 684 C C . PRO A 1 85 ? -4.070 -4.601 -15.769 1.00 96.62 85 PRO A C 1
ATOM 686 O O . PRO A 1 85 ? -4.115 -3.603 -16.482 1.00 96.62 85 PRO A O 1
ATOM 689 N N . LYS A 1 86 ? -4.440 -5.803 -16.232 1.00 96.38 86 LYS A N 1
ATOM 690 C CA . LYS A 1 86 ? -4.864 -6.033 -17.626 1.00 96.38 86 LYS A CA 1
ATOM 691 C C . LYS A 1 86 ? -6.049 -5.162 -18.063 1.00 96.38 86 LYS A C 1
ATOM 693 O O . LYS A 1 86 ? -6.178 -4.890 -19.249 1.00 96.38 86 LYS A O 1
ATOM 698 N N . GLN A 1 87 ? -6.905 -4.755 -17.128 1.00 97.50 87 GLN A N 1
ATOM 699 C CA . GLN A 1 87 ? -8.075 -3.925 -17.404 1.00 97.50 87 GLN A CA 1
ATOM 700 C C . GLN A 1 87 ? -7.733 -2.431 -17.410 1.00 97.50 87 GLN A C 1
ATOM 702 O O . GLN A 1 87 ? -8.288 -1.682 -18.207 1.00 97.50 87 GLN A O 1
ATOM 707 N N . TRP A 1 88 ? -6.828 -1.996 -16.532 1.00 97.88 88 TRP A N 1
ATOM 708 C CA . TRP A 1 88 ? -6.635 -0.573 -16.237 1.00 97.88 88 TRP A CA 1
ATOM 709 C C . TRP A 1 88 ? -5.407 0.045 -16.905 1.00 97.88 88 TRP A C 1
ATOM 711 O O . TRP A 1 88 ? -5.444 1.228 -17.241 1.00 97.88 88 TRP A O 1
ATOM 721 N N . LEU A 1 89 ? -4.377 -0.751 -17.218 1.00 97.56 89 LEU A N 1
ATOM 722 C CA . LEU A 1 89 ? -3.131 -0.245 -17.808 1.00 97.56 89 LEU A CA 1
ATOM 723 C C . LEU A 1 89 ? -3.280 0.337 -19.223 1.00 97.56 89 LEU A C 1
ATOM 725 O O . LEU A 1 89 ? -2.383 1.025 -19.701 1.00 97.56 89 LEU A O 1
ATOM 729 N N . GLY A 1 90 ? -4.413 0.112 -19.895 1.00 97.31 90 GLY A N 1
ATOM 730 C CA . GLY A 1 90 ? -4.745 0.809 -21.143 1.00 97.31 90 GLY A CA 1
ATOM 731 C C . GLY A 1 90 ? -5.169 2.271 -20.944 1.00 97.31 90 GLY A C 1
ATOM 732 O O . GLY A 1 90 ? -5.059 3.066 -21.875 1.00 97.31 90 GLY A O 1
ATOM 733 N N . MET A 1 91 ? -5.634 2.632 -19.744 1.00 97.56 91 MET A N 1
ATOM 734 C CA . MET A 1 91 ? -6.231 3.937 -19.429 1.00 97.56 91 MET A CA 1
ATOM 735 C C . MET A 1 91 ? -5.358 4.770 -18.483 1.00 97.56 91 MET A C 1
ATOM 737 O O . MET A 1 91 ? -5.256 5.982 -18.656 1.00 97.56 91 MET A O 1
ATOM 741 N N . SER A 1 92 ? -4.693 4.132 -17.521 1.00 98.06 92 SER A N 1
ATOM 742 C CA . SER A 1 92 ? -3.859 4.778 -16.503 1.00 98.06 92 SER A CA 1
ATOM 743 C C . SER A 1 92 ? -2.664 3.888 -16.158 1.00 98.06 92 SER A C 1
ATOM 745 O O . SER A 1 92 ? -2.723 2.679 -16.345 1.00 98.06 92 SER A O 1
ATOM 747 N N . ASP A 1 93 ? -1.559 4.462 -15.697 1.00 98.19 93 ASP A N 1
ATOM 748 C CA . ASP A 1 93 ? -0.484 3.724 -15.016 1.00 98.19 93 ASP A CA 1
ATOM 749 C C . ASP A 1 93 ? -0.860 3.311 -13.588 1.00 98.19 93 ASP A C 1
ATOM 751 O O . ASP A 1 93 ? -0.227 2.412 -13.039 1.00 98.19 93 ASP A O 1
ATOM 755 N N . HIS A 1 94 ? -1.925 3.875 -13.021 1.00 98.69 94 HIS A N 1
ATOM 756 C CA . HIS A 1 94 ? -2.519 3.413 -11.770 1.00 98.69 94 HIS A CA 1
ATOM 757 C C . HIS A 1 94 ? -3.663 2.424 -12.019 1.00 98.69 94 HIS A C 1
ATOM 759 O O . HIS A 1 94 ? -4.435 2.546 -12.975 1.00 98.69 94 HIS A O 1
ATOM 765 N N . ILE A 1 95 ? -3.808 1.462 -11.114 1.00 98.50 95 ILE A N 1
ATOM 766 C CA . ILE A 1 95 ? -4.992 0.609 -10.995 1.00 98.50 95 ILE A CA 1
ATOM 767 C C . ILE A 1 95 ? -5.815 1.096 -9.795 1.00 98.50 95 ILE A C 1
ATOM 769 O O . ILE A 1 95 ? -5.245 1.559 -8.808 1.00 98.50 95 ILE A O 1
ATOM 773 N N . PRO A 1 96 ? -7.153 1.001 -9.834 1.00 98.19 96 PRO A N 1
ATOM 774 C CA . PRO A 1 96 ? -7.971 1.492 -8.739 1.00 98.19 96 PRO A CA 1
ATOM 775 C C . PRO A 1 96 ? -7.759 0.660 -7.475 1.00 98.19 96 PRO A C 1
ATOM 777 O O . PRO A 1 96 ? -7.798 -0.572 -7.509 1.00 98.19 96 PRO A O 1
ATOM 780 N N . LEU A 1 97 ? -7.610 1.361 -6.356 1.00 97.94 97 LEU A N 1
ATOM 781 C CA . LEU A 1 97 ? -7.799 0.832 -5.014 1.00 97.94 97 LEU A CA 1
ATOM 782 C C . LEU A 1 97 ? -9.267 1.028 -4.636 1.00 97.94 97 LEU A C 1
ATOM 784 O O . LEU A 1 97 ? -9.783 2.144 -4.694 1.00 97.94 97 LEU A O 1
ATOM 788 N N . ILE A 1 98 ? -9.939 -0.057 -4.267 1.00 97.94 98 ILE A N 1
ATOM 789 C CA . ILE A 1 98 ? -11.377 -0.076 -4.005 1.00 97.94 98 ILE A CA 1
ATOM 790 C C . ILE A 1 98 ? -11.602 -0.472 -2.549 1.00 97.94 98 ILE A C 1
ATOM 792 O O . ILE A 1 98 ? -11.032 -1.449 -2.056 1.00 97.94 98 ILE A O 1
ATOM 796 N N . LEU A 1 99 ? -12.439 0.308 -1.871 1.00 97.31 99 LEU A N 1
ATOM 797 C CA . LEU A 1 99 ? -12.816 0.089 -0.487 1.00 97.31 99 LEU A CA 1
ATOM 798 C C . LEU A 1 99 ? -14.339 0.039 -0.373 1.00 97.31 99 LEU A C 1
ATOM 800 O O . LEU A 1 99 ? -15.004 1.047 -0.612 1.00 97.31 99 LEU A O 1
ATOM 804 N N . ASP A 1 100 ? -14.863 -1.101 0.062 1.00 96.81 100 ASP A N 1
ATOM 805 C CA . ASP A 1 100 ? -16.271 -1.239 0.418 1.00 96.81 100 ASP A CA 1
ATOM 806 C C . ASP A 1 100 ? -16.408 -1.121 1.936 1.00 96.81 100 ASP A C 1
ATOM 808 O O . ASP A 1 100 ? -15.810 -1.893 2.690 1.00 96.81 100 ASP A O 1
ATOM 812 N N . LEU A 1 101 ? -17.185 -0.138 2.389 1.00 94.06 101 LEU A N 1
ATOM 813 C CA . LEU A 1 101 ? -17.483 0.060 3.804 1.00 94.06 101 LEU A CA 1
ATOM 814 C C . LEU A 1 101 ? -18.752 -0.701 4.166 1.00 94.06 101 LEU A C 1
ATOM 816 O O . LEU A 1 101 ? -19.780 -0.552 3.501 1.00 94.06 101 LEU A O 1
ATOM 820 N N . LEU A 1 102 ? -18.689 -1.492 5.234 1.00 86.12 102 LEU A N 1
ATOM 821 C CA . LEU A 1 102 ? -19.881 -2.132 5.764 1.00 86.12 102 LEU A CA 1
ATOM 822 C C . LEU A 1 102 ? -20.656 -1.127 6.630 1.00 86.12 102 LEU A C 1
ATOM 824 O O . LEU A 1 102 ? -20.047 -0.303 7.320 1.00 86.12 102 LEU A O 1
ATOM 828 N N . PRO A 1 103 ? -21.998 -1.149 6.585 1.00 74.81 103 PRO A N 1
ATOM 829 C CA . PRO A 1 103 ? -22.796 -0.329 7.480 1.00 74.81 103 PRO A CA 1
ATOM 830 C C . PRO A 1 103 ? -22.516 -0.729 8.933 1.00 74.81 103 PRO A C 1
ATOM 832 O O . PRO A 1 103 ? -22.406 -1.913 9.246 1.00 74.81 103 PRO A O 1
ATOM 835 N N . ALA A 1 104 ? -22.406 0.268 9.813 1.00 64.19 104 ALA A N 1
ATOM 836 C CA . ALA A 1 104 ? -22.305 0.026 11.246 1.00 64.19 104 ALA A CA 1
ATOM 837 C C . ALA A 1 104 ? -23.567 -0.713 11.726 1.00 64.19 104 ALA A C 1
ATOM 839 O O . ALA A 1 104 ? -24.680 -0.299 11.389 1.00 64.19 104 ALA A O 1
ATOM 840 N N . VAL A 1 105 ? -23.370 -1.810 12.463 1.00 58.81 105 VAL A N 1
ATOM 841 C CA . VAL A 1 105 ? -24.441 -2.588 13.109 1.00 58.81 105 VAL A CA 1
ATOM 842 C C . VAL A 1 105 ? -24.908 -1.882 14.375 1.00 58.81 105 VAL A C 1
ATOM 844 O O . VAL A 1 105 ? -24.030 -1.385 15.117 1.00 58.81 105 VAL A O 1
#